Protein AF-A0A4Z0J4B9-F1 (afdb_monomer)

Organism: NCBI:txid2487722

Sequence (71 aa):
MRTNDLVSLYVSFVETNGGKSRPVLIRRVSEQKVEAFKITSQYEKKSAYIKQQYYPIQDWQSAGLKKPSWV

Secondary structure (DSSP, 8-state):
--TT-EEEEEEE-SSSS-EEEEEEEEEEE-SS-EEEEEPBS-GGGS-HHHHTT--B-TTTTTTT-SS--B-

Radius of gyration: 13.24 Å; Cα contacts (8 Å, |Δi|>4): 111; chains: 1; bounding box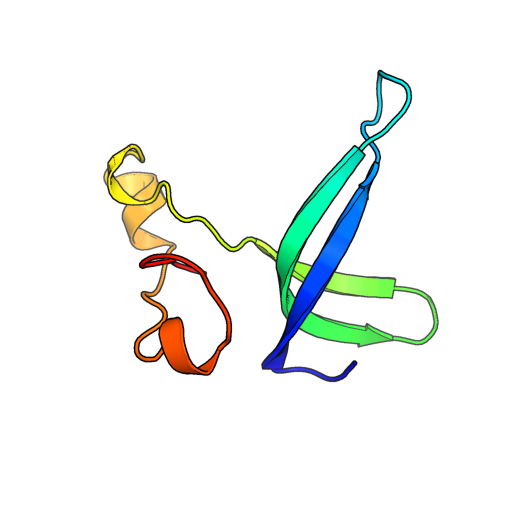: 29×31×31 Å

Foldseek 3Di:
DAAQQWDWDWDADPPDPGTDTFTWGFHDDDPPDTDTHGKDPCLVVDDPVVNVVWDWDPPCVVSVHPHTIID

Mean predicted aligned error: 3.19 Å

Structure (mmCIF, N/CA/C/O backbone):
data_AF-A0A4Z0J4B9-F1
#
_entry.id   AF-A0A4Z0J4B9-F1
#
loop_
_atom_site.group_PDB
_atom_site.id
_atom_site.type_symbol
_atom_site.label_atom_id
_atom_site.label_alt_id
_atom_site.label_comp_id
_atom_site.label_asym_id
_atom_site.label_entity_id
_atom_site.label_seq_id
_atom_site.pdbx_PDB_ins_code
_atom_site.Cartn_x
_atom_site.Cartn_y
_atom_site.Cartn_z
_atom_site.o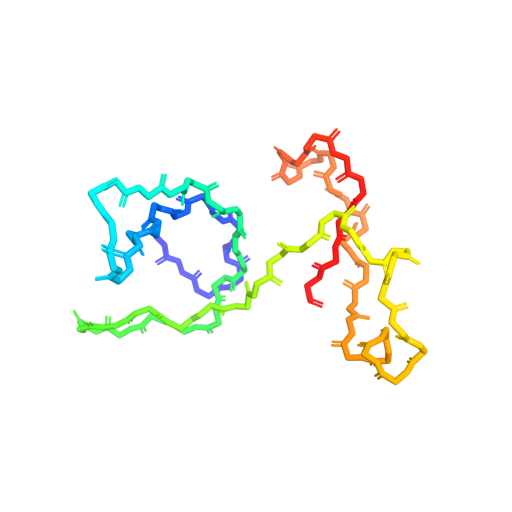ccupancy
_atom_site.B_iso_or_equiv
_atom_site.auth_seq_id
_atom_site.auth_comp_id
_atom_site.auth_asym_id
_atom_site.auth_atom_id
_atom_site.pdbx_PDB_model_num
ATOM 1 N N . MET A 1 1 ? -14.489 0.607 6.230 1.00 85.31 1 MET A N 1
ATOM 2 C CA . MET A 1 1 ? -13.175 -0.043 6.096 1.00 85.31 1 MET A CA 1
ATOM 3 C C . MET A 1 1 ? -13.259 -1.430 6.699 1.00 85.31 1 MET A C 1
ATOM 5 O O . MET A 1 1 ? -13.695 -1.556 7.836 1.00 85.31 1 MET A O 1
ATOM 9 N N . ARG A 1 2 ? -12.838 -2.445 5.955 1.00 94.12 2 ARG A N 1
ATOM 10 C CA . ARG A 1 2 ? -12.743 -3.845 6.368 1.00 94.12 2 ARG A CA 1
ATOM 11 C C . ARG A 1 2 ? -11.455 -4.445 5.808 1.00 94.12 2 ARG A C 1
ATOM 13 O O . ARG A 1 2 ? -10.817 -3.850 4.943 1.00 94.12 2 ARG A O 1
ATOM 20 N N . THR A 1 3 ? -11.072 -5.617 6.304 1.00 95.44 3 THR A N 1
ATOM 21 C CA . THR A 1 3 ? -9.972 -6.397 5.722 1.00 95.44 3 THR A CA 1
ATOM 22 C C . THR A 1 3 ? -10.189 -6.597 4.219 1.00 95.44 3 THR A C 1
ATOM 24 O O . THR A 1 3 ? -11.311 -6.848 3.788 1.00 95.44 3 THR A O 1
ATOM 27 N N . ASN A 1 4 ? -9.107 -6.484 3.451 1.00 93.75 4 ASN A N 1
ATOM 28 C CA . ASN A 1 4 ? -9.031 -6.525 1.988 1.00 93.75 4 ASN A CA 1
ATOM 29 C C . ASN A 1 4 ? -9.629 -5.326 1.238 1.00 93.75 4 ASN A C 1
ATOM 31 O O . ASN A 1 4 ? -9.567 -5.305 0.010 1.00 93.75 4 ASN A O 1
ATOM 35 N N . ASP A 1 5 ? -10.125 -4.295 1.928 1.00 94.69 5 ASP A N 1
ATOM 36 C CA . ASP A 1 5 ? -10.428 -3.033 1.253 1.00 94.69 5 ASP A CA 1
ATOM 37 C C . ASP A 1 5 ? -9.117 -2.381 0.771 1.00 94.69 5 ASP A C 1
ATOM 39 O O . ASP A 1 5 ? -8.138 -2.284 1.521 1.00 94.69 5 ASP A O 1
ATOM 43 N N . LEU A 1 6 ? -9.107 -1.881 -0.467 1.00 94.62 6 LEU A N 1
ATOM 44 C CA . LEU A 1 6 ? -8.095 -0.941 -0.944 1.00 94.62 6 LEU A CA 1
ATOM 45 C C . LEU A 1 6 ? -8.628 0.476 -0.740 1.00 94.62 6 LEU A C 1
ATOM 47 O O . LEU A 1 6 ? -9.657 0.846 -1.300 1.00 94.62 6 LEU A O 1
ATOM 51 N N . VAL A 1 7 ? -7.937 1.277 0.068 1.00 94.56 7 VAL A N 1
ATOM 52 C CA . VAL A 1 7 ? -8.384 2.636 0.417 1.00 94.56 7 VAL A CA 1
ATOM 53 C C . VAL A 1 7 ? -7.246 3.642 0.333 1.00 94.56 7 VAL A C 1
ATOM 55 O O . VAL A 1 7 ? -6.075 3.270 0.380 1.00 94.56 7 VAL A O 1
ATOM 58 N N . SER A 1 8 ? -7.584 4.931 0.274 1.00 93.81 8 SER A N 1
ATOM 59 C CA . SER A 1 8 ? -6.611 6.012 0.433 1.00 93.81 8 SER A CA 1
ATOM 60 C C . SER A 1 8 ? -6.588 6.496 1.882 1.00 93.81 8 SER A C 1
ATOM 62 O O . SER A 1 8 ? -7.608 6.953 2.393 1.00 93.81 8 SER A O 1
ATOM 64 N N . LEU A 1 9 ? -5.428 6.424 2.536 1.00 93.06 9 LEU A N 1
ATOM 65 C CA . LEU A 1 9 ? -5.206 6.962 3.880 1.00 93.06 9 LEU A CA 1
ATOM 66 C C . LEU A 1 9 ? -4.313 8.197 3.830 1.00 93.06 9 LEU A C 1
ATOM 68 O O . LEU A 1 9 ? -3.306 8.209 3.123 1.00 93.06 9 LEU A O 1
ATOM 72 N N . TYR A 1 10 ? -4.643 9.216 4.620 1.00 93.88 10 TYR A N 1
ATOM 73 C CA . TYR A 1 10 ? -3.736 10.330 4.870 1.00 93.88 10 TYR A CA 1
ATOM 74 C C . TYR A 1 10 ? -2.711 9.928 5.933 1.00 93.88 10 TYR A C 1
ATOM 76 O O . TYR A 1 10 ? -3.079 9.563 7.045 1.00 93.88 10 TYR A O 1
ATOM 84 N N . VAL A 1 11 ? -1.427 9.989 5.586 1.00 90.94 11 VAL A N 1
ATOM 85 C CA . VAL A 1 11 ? -0.320 9.690 6.500 1.00 90.94 11 VAL A CA 1
ATOM 86 C C . VAL A 1 11 ? 0.438 10.983 6.766 1.00 90.94 11 VAL A C 1
ATOM 88 O O . VAL A 1 11 ? 1.016 11.547 5.832 1.00 90.94 11 VAL A O 1
ATOM 91 N N . SER A 1 12 ? 0.418 11.450 8.014 1.00 93.75 12 SER A N 1
ATOM 92 C CA . SER A 1 12 ? 1.195 12.608 8.454 1.00 93.75 12 SER A CA 1
ATOM 93 C C . SER A 1 12 ? 2.693 12.302 8.454 1.00 93.75 12 SER A C 1
ATOM 95 O O . SER A 1 12 ? 3.117 11.157 8.635 1.00 93.75 12 SER A O 1
ATOM 97 N N . PHE A 1 13 ? 3.506 13.328 8.218 1.00 92.25 13 PHE A N 1
ATOM 98 C CA . PHE A 1 13 ? 4.950 13.222 8.403 1.00 92.25 13 PHE A CA 1
ATOM 99 C C . PHE A 1 13 ? 5.304 13.445 9.875 1.00 92.25 13 PHE A C 1
ATOM 101 O O . PHE A 1 13 ? 4.641 14.209 10.566 1.00 92.25 13 PHE A O 1
ATOM 108 N N . VAL A 1 14 ? 6.336 12.751 10.362 1.00 90.50 14 VAL A N 1
ATOM 109 C CA . VAL A 1 14 ? 6.749 12.827 11.777 1.00 90.50 14 VAL A CA 1
ATOM 110 C C . VAL A 1 14 ? 7.467 14.146 12.077 1.00 90.50 14 VAL A C 1
ATOM 112 O O . VAL A 1 14 ? 7.265 14.731 13.131 1.00 90.50 14 VAL A O 1
ATOM 115 N N . GLU A 1 15 ? 8.288 14.623 11.143 1.00 92.12 15 GLU A N 1
ATOM 116 C CA . GLU A 1 15 ? 9.211 15.746 11.370 1.00 92.12 15 GLU A CA 1
ATOM 117 C C . GLU A 1 15 ? 8.741 17.067 10.750 1.00 92.12 15 GLU A C 1
ATOM 119 O O . GLU A 1 15 ? 9.320 18.11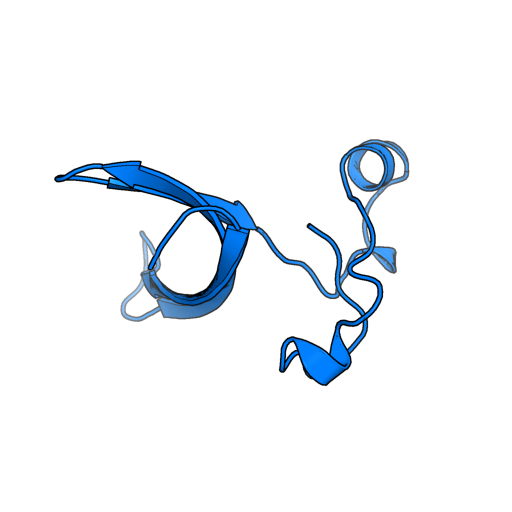8 11.009 1.00 92.12 15 GLU A O 1
ATOM 124 N N . THR A 1 16 ? 7.720 17.033 9.891 1.00 91.50 16 THR A N 1
ATOM 125 C CA . THR A 1 16 ? 7.264 18.212 9.145 1.00 91.50 16 THR A CA 1
ATOM 126 C C . THR A 1 16 ? 5.751 18.318 9.151 1.00 91.50 16 THR A C 1
ATOM 128 O O . THR A 1 16 ? 5.038 17.315 9.190 1.00 91.50 16 THR A O 1
ATOM 131 N N . ASN A 1 17 ? 5.256 19.553 9.075 1.00 91.25 17 ASN A N 1
ATOM 132 C CA . ASN A 1 17 ? 3.829 19.797 8.934 1.00 91.25 17 ASN A CA 1
ATOM 133 C C . ASN A 1 17 ? 3.320 19.245 7.600 1.00 91.25 17 ASN A C 1
ATOM 135 O O . ASN A 1 17 ? 3.902 19.473 6.538 1.00 91.25 17 ASN A O 1
ATOM 139 N N . GLY A 1 18 ? 2.186 18.552 7.672 1.00 93.44 18 GLY A N 1
ATOM 140 C CA . GLY A 1 18 ? 1.510 17.972 6.523 1.00 93.44 18 GLY A CA 1
ATOM 141 C C . GLY A 1 18 ? 1.649 16.457 6.454 1.00 93.44 18 GLY A C 1
ATOM 142 O O . GLY A 1 18 ? 1.825 15.756 7.451 1.00 93.44 18 GLY A O 1
ATOM 143 N N . GLY A 1 19 ? 1.492 15.936 5.244 1.00 93.94 19 GLY A N 1
ATOM 144 C CA . GLY A 1 19 ? 1.342 14.512 5.026 1.00 93.94 19 GLY A CA 1
ATOM 145 C C . GLY A 1 19 ? 0.977 14.199 3.591 1.00 93.94 19 GLY A C 1
ATOM 146 O O . GLY A 1 19 ? 0.940 15.068 2.715 1.00 93.94 19 GLY A O 1
ATOM 147 N N . LYS A 1 20 ? 0.715 12.922 3.333 1.00 93.56 20 LYS A N 1
ATOM 148 C CA . LYS A 1 20 ? 0.403 12.444 1.991 1.00 93.56 20 LYS A CA 1
ATOM 149 C C . LYS A 1 20 ? -0.682 11.389 2.013 1.00 93.56 20 LYS A C 1
ATOM 151 O O . LYS A 1 20 ? -0.627 10.449 2.799 1.00 93.56 20 LYS A O 1
ATOM 156 N N . SER A 1 21 ? -1.615 11.515 1.073 1.00 93.62 21 SER A N 1
ATOM 157 C CA . SER A 1 21 ? -2.594 10.469 0.794 1.00 93.62 21 SER A CA 1
ATOM 158 C C . SER A 1 21 ? -1.912 9.298 0.080 1.00 93.62 21 SER A C 1
ATOM 160 O O . SER A 1 21 ? -1.187 9.491 -0.906 1.00 93.62 21 SER A O 1
ATOM 162 N N . ARG A 1 22 ? -2.074 8.088 0.615 1.00 93.12 22 ARG A N 1
ATOM 163 C CA . ARG A 1 22 ? -1.439 6.857 0.139 1.00 93.12 22 ARG A CA 1
ATOM 164 C C . ARG A 1 22 ? -2.492 5.763 -0.032 1.00 93.12 22 ARG A C 1
ATOM 166 O O . ARG A 1 22 ? -3.229 5.517 0.922 1.00 93.12 22 ARG A O 1
ATOM 173 N N . PRO A 1 23 ? -2.533 5.073 -1.186 1.00 95.56 23 PRO A N 1
ATOM 174 C CA . PRO A 1 23 ? -3.292 3.838 -1.284 1.00 95.56 23 PRO A CA 1
ATOM 175 C C . PRO A 1 23 ? -2.657 2.773 -0.382 1.00 95.56 23 PRO A C 1
ATOM 177 O O . PRO A 1 23 ? -1.427 2.658 -0.314 1.00 95.56 23 PRO A O 1
ATOM 180 N N . VAL A 1 24 ? -3.493 2.006 0.306 1.00 96.50 24 VAL A N 1
ATOM 181 C CA . VAL A 1 24 ? -3.092 0.891 1.168 1.00 96.50 24 VAL A CA 1
ATOM 182 C C . VAL A 1 24 ? -4.080 -0.264 1.034 1.00 96.50 24 VAL A C 1
ATOM 184 O O . VAL A 1 24 ? -5.249 -0.040 0.715 1.00 96.50 24 VAL A O 1
ATOM 187 N N . LEU A 1 25 ? -3.619 -1.484 1.316 1.00 96.75 25 LEU A N 1
ATOM 188 C CA . LEU A 1 25 ? -4.485 -2.656 1.457 1.00 96.75 25 LEU A CA 1
ATOM 189 C C . LEU A 1 25 ? -4.711 -2.941 2.940 1.00 96.75 25 LEU A C 1
ATOM 191 O O . LEU A 1 25 ? -3.752 -3.140 3.689 1.00 96.75 25 LEU A O 1
ATOM 195 N N . ILE A 1 26 ? -5.966 -2.977 3.372 1.00 97.19 26 ILE A N 1
ATOM 196 C CA . ILE A 1 26 ? -6.303 -3.179 4.780 1.00 97.19 26 ILE A CA 1
ATOM 197 C C . ILE A 1 26 ? -6.102 -4.636 5.172 1.00 97.19 26 ILE A C 1
ATOM 199 O O . ILE A 1 26 ? -6.756 -5.535 4.653 1.00 97.19 26 ILE A O 1
ATOM 203 N N . ARG A 1 27 ? -5.209 -4.866 6.134 1.00 96.69 27 ARG A N 1
ATOM 204 C CA . ARG A 1 27 ? -4.918 -6.194 6.679 1.00 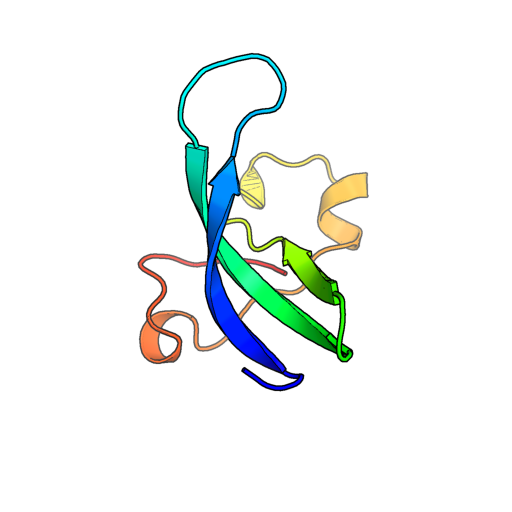96.69 27 ARG A CA 1
ATOM 205 C C . ARG A 1 27 ? -5.829 -6.503 7.860 1.00 96.69 27 ARG A C 1
ATOM 207 O O . ARG A 1 27 ? -6.400 -7.587 7.948 1.00 96.69 27 ARG A O 1
ATOM 214 N N . ARG A 1 28 ? -5.953 -5.552 8.787 1.00 96.88 28 ARG A N 1
ATOM 215 C CA . ARG A 1 28 ? -6.736 -5.715 10.013 1.00 96.88 28 ARG A CA 1
ATOM 216 C C . ARG A 1 28 ? -7.256 -4.372 10.495 1.00 96.88 28 ARG A C 1
ATOM 218 O O . ARG A 1 28 ? -6.534 -3.379 10.477 1.00 96.88 28 ARG A O 1
ATOM 225 N N . VAL A 1 29 ? -8.487 -4.382 10.986 1.00 95.38 29 VAL A N 1
ATOM 226 C CA . VAL A 1 29 ? -9.106 -3.261 11.693 1.00 95.38 29 VAL A CA 1
ATOM 227 C C . VAL A 1 29 ? -9.406 -3.728 13.112 1.00 95.38 29 VAL A C 1
ATOM 229 O O . VAL A 1 29 ? -9.924 -4.829 13.301 1.00 95.38 29 VAL A O 1
ATOM 232 N N . SER A 1 30 ? -9.056 -2.923 14.105 1.00 94.56 30 SER A N 1
ATOM 233 C CA . SER A 1 30 ? -9.555 -3.049 15.474 1.00 94.56 30 SER A CA 1
ATOM 234 C C . SER A 1 30 ? -10.129 -1.710 15.926 1.00 94.56 30 SER A C 1
ATOM 236 O O . SER A 1 30 ? -10.036 -0.720 15.204 1.00 94.56 30 SER A O 1
ATOM 238 N N . GLU A 1 31 ? -10.698 -1.666 17.129 1.00 94.31 31 GLU A N 1
ATOM 239 C CA . GLU A 1 31 ? -11.312 -0.448 17.678 1.00 94.31 31 GLU A CA 1
ATOM 240 C C . GLU A 1 31 ? -10.358 0.757 17.708 1.00 94.31 31 GLU A C 1
ATOM 242 O O . GLU A 1 31 ? -10.789 1.890 17.528 1.00 94.31 31 GLU A O 1
ATOM 247 N N . GLN A 1 32 ? -9.057 0.517 17.898 1.00 95.06 32 GLN A N 1
ATOM 248 C CA . GLN A 1 32 ? -8.057 1.573 18.097 1.00 95.06 32 GLN A CA 1
ATOM 249 C C . GLN A 1 32 ? -7.051 1.717 16.952 1.00 95.06 32 GLN A C 1
ATOM 251 O O . GLN A 1 32 ? -6.333 2.714 16.895 1.00 95.06 32 GLN A O 1
ATOM 256 N N . LYS A 1 33 ? -6.928 0.722 16.063 1.00 94.38 33 LYS A N 1
ATOM 257 C CA . LYS A 1 33 ? -5.877 0.725 15.039 1.00 94.38 33 LYS A CA 1
ATOM 258 C C . LYS A 1 33 ? -6.302 0.088 13.728 1.00 94.38 33 LYS A C 1
ATOM 260 O O . LYS A 1 33 ? -7.115 -0.833 13.668 1.00 94.38 33 LYS A O 1
ATOM 265 N N . VAL A 1 34 ? -5.637 0.552 12.679 1.00 93.50 34 VAL A N 1
ATOM 266 C CA . VAL A 1 34 ? -5.688 -0.023 11.341 1.00 93.50 34 VAL A CA 1
ATOM 267 C C . VAL A 1 34 ? -4.289 -0.502 10.983 1.00 93.50 34 VAL A C 1
ATOM 269 O O . VAL A 1 34 ? -3.339 0.278 10.971 1.00 93.50 34 VAL A O 1
ATOM 272 N N . GLU A 1 35 ? -4.164 -1.788 10.676 1.00 95.75 35 GLU A N 1
ATOM 273 C CA . GLU A 1 35 ? -2.960 -2.361 10.084 1.00 95.75 35 GLU A CA 1
ATOM 274 C C . GLU A 1 35 ? -3.180 -2.503 8.580 1.00 95.75 35 GLU A C 1
ATOM 276 O O . GLU A 1 35 ? -4.181 -3.076 8.137 1.00 95.75 35 GLU A O 1
ATOM 281 N N . ALA A 1 36 ? -2.238 -2.001 7.787 1.00 96.50 36 ALA A N 1
ATOM 282 C CA . ALA A 1 36 ? -2.350 -2.004 6.339 1.00 96.50 36 ALA A CA 1
ATOM 283 C C . ALA A 1 36 ? -1.000 -2.269 5.669 1.00 96.50 36 ALA A C 1
ATOM 285 O O . ALA A 1 36 ? 0.051 -1.856 6.166 1.00 96.50 36 ALA A O 1
ATOM 286 N N . PHE A 1 37 ? -1.042 -2.929 4.516 1.00 96.62 37 PHE A N 1
ATOM 287 C CA . PHE A 1 37 ? 0.113 -3.073 3.643 1.00 96.62 37 PHE A CA 1
ATOM 288 C C . PHE A 1 37 ? 0.276 -1.827 2.774 1.00 96.62 37 PHE A C 1
ATOM 290 O O . PHE A 1 37 ? -0.697 -1.227 2.304 1.00 96.62 37 PHE A O 1
ATOM 297 N N . LYS A 1 38 ? 1.531 -1.425 2.562 1.00 95.19 38 LYS A N 1
ATOM 298 C CA . LYS A 1 38 ? 1.862 -0.283 1.708 1.00 95.19 38 LYS A CA 1
ATOM 299 C C . LYS A 1 38 ? 1.707 -0.684 0.249 1.00 95.19 38 LYS A C 1
ATOM 301 O O . LYS A 1 38 ? 2.310 -1.656 -0.175 1.00 95.19 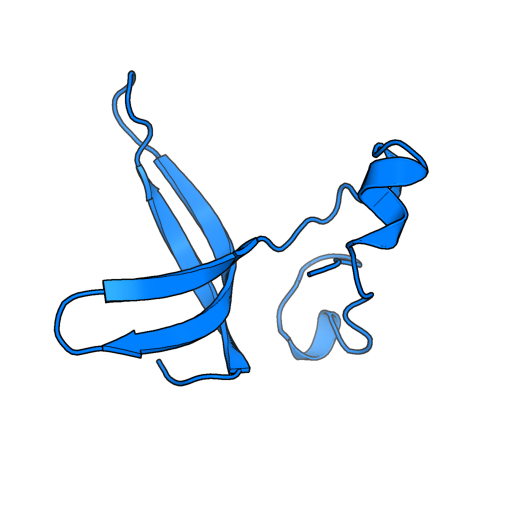38 LYS A O 1
ATOM 306 N N . ILE A 1 39 ? 1.020 0.141 -0.534 1.00 96.88 39 ILE A N 1
ATOM 307 C CA . ILE A 1 39 ? 0.974 -0.028 -1.986 1.00 96.88 39 ILE A CA 1
ATOM 308 C C . ILE A 1 39 ? 2.026 0.869 -2.637 1.00 96.88 39 ILE A C 1
ATOM 310 O O . ILE A 1 39 ? 2.194 2.044 -2.287 1.00 96.88 39 ILE A O 1
ATOM 314 N N . THR A 1 40 ? 2.757 0.325 -3.605 1.00 95.81 40 THR A N 1
ATOM 315 C CA . THR A 1 40 ? 3.787 1.049 -4.349 1.00 95.81 40 THR A CA 1
ATOM 316 C C . THR A 1 40 ? 3.573 0.935 -5.848 1.00 95.81 40 THR A C 1
ATOM 318 O O . THR A 1 40 ? 3.350 -0.144 -6.371 1.00 95.81 40 THR A O 1
ATOM 321 N N . SER A 1 41 ? 3.732 2.046 -6.566 1.00 96.00 41 SER A N 1
ATOM 322 C CA . SER A 1 41 ? 3.858 2.045 -8.029 1.00 96.00 41 SER A CA 1
ATOM 323 C C . SER A 1 41 ? 5.324 2.107 -8.481 1.00 96.00 41 SER A C 1
ATOM 325 O O . SER A 1 41 ? 5.607 2.471 -9.618 1.00 96.00 41 SER A O 1
ATOM 327 N N . GLN A 1 42 ? 6.272 1.951 -7.553 1.00 96.19 42 GLN A N 1
ATOM 328 C CA . GLN A 1 42 ? 7.712 2.081 -7.803 1.00 96.19 42 GLN A CA 1
ATOM 329 C C . GLN A 1 42 ? 8.421 0.735 -7.651 1.00 96.19 42 GLN A C 1
ATOM 331 O O . GLN A 1 42 ? 9.607 0.708 -7.330 1.00 96.19 42 GLN A O 1
ATOM 336 N N . TYR A 1 43 ? 7.692 -0.367 -7.852 1.00 97.06 43 TYR A N 1
ATOM 337 C CA . TYR A 1 43 ? 8.227 -1.722 -7.764 1.00 97.06 43 TYR A CA 1
ATOM 338 C C . TYR A 1 43 ? 9.501 -1.872 -8.594 1.00 97.06 43 TYR A C 1
ATOM 340 O O . TYR A 1 43 ? 10.510 -2.328 -8.067 1.00 97.06 43 TYR A O 1
ATOM 348 N N . GLU A 1 44 ? 9.512 -1.358 -9.827 1.00 96.50 44 GLU A N 1
ATOM 349 C CA . GLU A 1 44 ? 10.659 -1.523 -10.723 1.00 96.50 44 GLU A CA 1
ATOM 350 C C . GLU A 1 44 ? 11.974 -0.934 -10.218 1.00 96.50 44 GLU A C 1
ATOM 352 O O . GLU A 1 44 ? 13.035 -1.460 -10.539 1.00 96.50 44 GLU A O 1
ATOM 357 N N . LYS A 1 45 ? 11.909 0.097 -9.370 1.00 97.25 45 LYS A N 1
ATOM 358 C CA . LYS A 1 45 ? 13.087 0.763 -8.798 1.00 97.25 45 LYS A CA 1
ATOM 359 C C . LYS A 1 45 ? 13.634 0.064 -7.548 1.00 97.25 45 LYS A C 1
ATOM 361 O O . LYS A 1 45 ? 14.613 0.529 -6.973 1.00 97.25 45 LYS A O 1
ATOM 366 N N . LYS A 1 46 ? 12.973 -0.990 -7.066 1.00 96.12 46 LYS A N 1
ATOM 367 C CA . LYS A 1 46 ? 13.372 -1.723 -5.857 1.00 96.12 46 LYS A CA 1
ATOM 368 C C . LYS A 1 46 ? 14.427 -2.779 -6.184 1.00 96.12 46 LYS A C 1
ATOM 370 O O . LYS A 1 46 ? 14.456 -3.311 -7.291 1.00 96.12 46 LYS A O 1
ATOM 375 N N . SER A 1 47 ? 15.267 -3.109 -5.202 1.00 97.81 47 SER A N 1
ATOM 376 C CA . SER A 1 47 ? 16.234 -4.205 -5.324 1.00 97.81 47 SER A CA 1
ATOM 377 C C . SER A 1 47 ? 15.530 -5.554 -5.484 1.00 97.81 47 SER A C 1
ATOM 379 O O . SER A 1 47 ? 14.386 -5.713 -5.056 1.00 97.81 47 SER A O 1
ATOM 381 N N . ALA A 1 48 ? 16.225 -6.545 -6.051 1.00 97.69 48 ALA A N 1
ATOM 382 C CA . ALA A 1 48 ? 15.689 -7.898 -6.210 1.00 97.69 48 ALA A CA 1
ATOM 383 C C . ALA A 1 48 ? 15.211 -8.497 -4.874 1.00 97.69 48 ALA A C 1
ATOM 385 O O . ALA A 1 48 ? 14.117 -9.045 -4.812 1.00 97.69 48 ALA A O 1
ATOM 386 N N . TYR A 1 49 ? 15.982 -8.300 -3.797 1.00 97.81 49 TYR A N 1
ATOM 387 C CA . TYR A 1 49 ? 15.611 -8.723 -2.442 1.00 97.81 49 TYR A CA 1
ATOM 388 C C . TYR A 1 49 ? 14.271 -8.126 -1.990 1.00 97.81 49 TYR A C 1
ATOM 390 O O . TYR A 1 49 ? 13.400 -8.840 -1.510 1.00 97.81 49 TYR A O 1
ATOM 398 N N . ILE A 1 50 ? 14.065 -6.820 -2.196 1.00 96.44 50 ILE A N 1
ATOM 399 C CA . ILE A 1 50 ? 12.808 -6.169 -1.810 1.00 96.44 50 ILE A CA 1
ATOM 400 C C . ILE A 1 50 ? 11.666 -6.612 -2.737 1.00 96.44 50 ILE A C 1
ATOM 402 O O . ILE A 1 50 ? 10.554 -6.818 -2.262 1.00 96.44 50 ILE A O 1
ATOM 406 N N . LYS A 1 51 ? 11.910 -6.766 -4.047 1.00 97.44 51 LYS A N 1
ATOM 407 C CA . LYS A 1 51 ? 10.891 -7.183 -5.028 1.00 97.44 51 LYS A CA 1
ATOM 408 C C . LYS A 1 51 ? 10.236 -8.525 -4.663 1.00 97.44 51 LYS A C 1
ATOM 410 O O . LYS A 1 51 ? 9.037 -8.664 -4.861 1.00 97.44 51 LYS A O 1
ATOM 415 N N . GLN A 1 52 ? 10.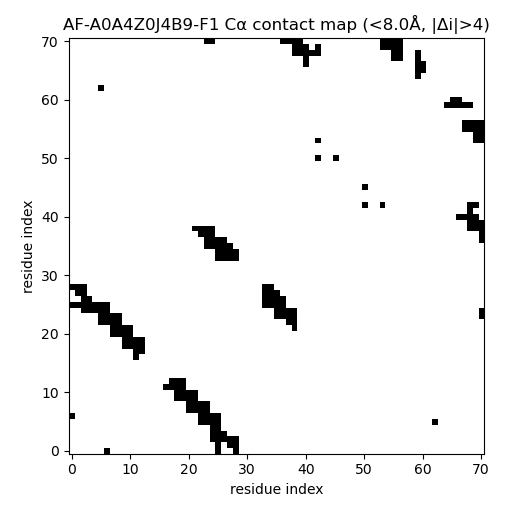974 -9.457 -4.054 1.00 97.12 52 GLN A N 1
ATOM 416 C CA . GLN A 1 52 ? 10.452 -10.761 -3.605 1.00 97.12 52 GLN A CA 1
ATOM 417 C C . GLN A 1 52 ? 9.320 -10.665 -2.568 1.00 97.12 52 GLN A C 1
ATOM 419 O O . GLN A 1 52 ? 8.580 -11.624 -2.379 1.00 97.12 52 GLN A O 1
ATOM 424 N N . GLN A 1 53 ? 9.183 -9.524 -1.889 1.00 96.19 53 GLN A N 1
ATOM 425 C CA . GLN A 1 53 ? 8.177 -9.310 -0.848 1.00 96.19 53 GLN A CA 1
ATOM 426 C C . GLN A 1 53 ? 6.859 -8.742 -1.389 1.00 96.19 53 GLN A C 1
ATOM 428 O O . GLN A 1 53 ? 5.920 -8.580 -0.616 1.00 96.19 53 GLN A O 1
ATOM 433 N N . TYR A 1 54 ? 6.809 -8.389 -2.677 1.00 97.50 54 TYR A N 1
ATOM 434 C CA . TYR A 1 54 ? 5.689 -7.676 -3.281 1.00 97.50 54 TYR A CA 1
ATOM 435 C C . TYR A 1 54 ? 4.876 -8.577 -4.205 1.00 97.50 54 TYR A C 1
ATOM 437 O O . TYR A 1 54 ? 5.431 -9.321 -5.014 1.00 97.50 54 TYR A O 1
ATOM 445 N N . TYR A 1 55 ? 3.556 -8.422 -4.156 1.00 96.94 55 TYR A N 1
ATOM 446 C CA . TYR A 1 55 ? 2.627 -9.084 -5.064 1.00 96.94 55 TYR A CA 1
ATOM 447 C C . TYR A 1 55 ? 1.953 -8.063 -6.000 1.00 96.94 55 TYR A C 1
ATOM 449 O O . TYR A 1 55 ? 1.532 -6.995 -5.539 1.00 96.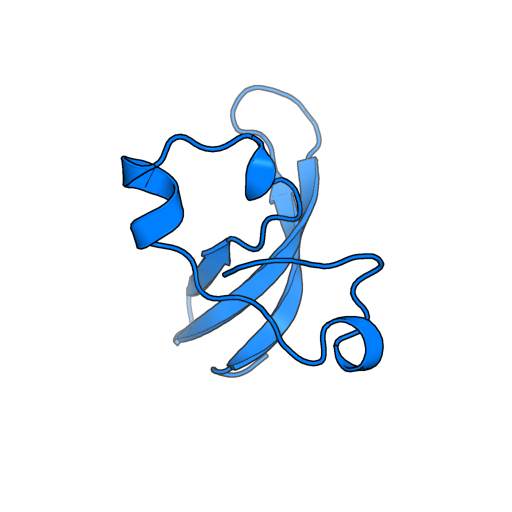94 55 TYR A O 1
ATOM 457 N N . PRO A 1 56 ? 1.849 -8.335 -7.317 1.00 97.31 56 PRO A N 1
ATOM 458 C CA . PRO A 1 56 ? 1.199 -7.422 -8.255 1.00 97.31 56 PRO A CA 1
ATOM 459 C C . PRO A 1 56 ? -0.313 -7.335 -8.015 1.00 97.31 56 PRO A C 1
ATOM 461 O O . PRO A 1 56 ? -0.998 -8.346 -7.880 1.00 97.31 56 PRO A O 1
ATOM 464 N N . ILE A 1 57 ? -0.859 -6.119 -8.038 1.00 96.81 57 ILE A N 1
ATOM 465 C CA . ILE A 1 57 ? -2.310 -5.904 -8.055 1.00 96.81 57 ILE A CA 1
ATOM 466 C C . ILE A 1 57 ? -2.784 -6.076 -9.502 1.00 96.81 57 ILE A C 1
ATOM 468 O O . ILE A 1 57 ? -2.516 -5.212 -10.335 1.00 96.81 57 ILE A O 1
ATOM 472 N N . GLN A 1 58 ? -3.467 -7.189 -9.790 1.00 95.44 58 GLN A N 1
ATOM 473 C CA . GLN A 1 58 ? -3.894 -7.569 -11.145 1.00 95.44 58 GLN A CA 1
ATOM 474 C C . GLN A 1 58 ? -4.835 -6.515 -11.755 1.00 95.44 58 GLN A C 1
ATOM 476 O O . GLN A 1 58 ? -4.476 -5.835 -12.715 1.00 95.44 58 GLN A O 1
ATOM 481 N N . ASP A 1 59 ? -5.984 -6.279 -11.118 1.00 94.44 59 ASP A N 1
ATOM 482 C CA . ASP A 1 59 ? -7.029 -5.371 -11.612 1.00 94.44 59 ASP A CA 1
ATOM 483 C C . ASP A 1 59 ? -6.897 -3.955 -11.032 1.00 94.44 59 ASP A C 1
ATOM 485 O O . ASP A 1 59 ? -7.848 -3.363 -10.513 1.00 94.44 59 ASP A O 1
ATOM 489 N N . TRP A 1 60 ? -5.689 -3.389 -11.082 1.00 95.19 60 TRP A N 1
ATOM 490 C CA . TRP A 1 60 ? -5.384 -2.096 -10.457 1.00 95.19 60 TRP A CA 1
ATOM 491 C C . TRP A 1 60 ? -6.270 -0.946 -10.973 1.00 95.19 60 TRP A C 1
ATOM 493 O O . TRP A 1 60 ? -6.580 -0.034 -10.206 1.00 95.19 60 TRP A O 1
ATOM 503 N N . GLN A 1 61 ? -6.716 -0.996 -12.234 1.00 95.62 61 GLN A N 1
ATOM 504 C CA . GLN A 1 61 ? -7.641 -0.015 -12.824 1.00 95.62 61 GLN A CA 1
ATOM 505 C C . GLN A 1 61 ? -9.011 -0.062 -12.144 1.00 95.62 61 GLN A C 1
ATOM 507 O O . GLN A 1 61 ? -9.511 0.968 -11.694 1.00 95.62 61 GLN A O 1
ATOM 512 N N . SER A 1 62 ? -9.581 -1.262 -12.009 1.00 93.81 62 SER A N 1
ATOM 513 C CA . SER A 1 62 ? -10.857 -1.497 -11.323 1.00 93.81 62 SER A CA 1
ATOM 514 C C . SER A 1 62 ? -10.780 -1.142 -9.838 1.00 93.81 62 SER A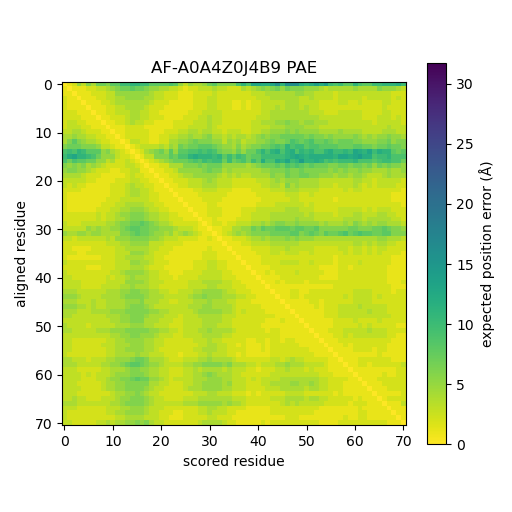 C 1
ATOM 516 O O . SER A 1 62 ? -11.761 -0.696 -9.253 1.00 93.81 62 SER A O 1
ATOM 518 N N . ALA A 1 63 ? -9.592 -1.265 -9.239 1.00 90.44 63 ALA A N 1
ATOM 519 C CA . ALA A 1 63 ? -9.320 -0.831 -7.872 1.00 90.44 63 ALA A CA 1
ATOM 520 C C . ALA A 1 63 ? -9.108 0.694 -7.722 1.00 90.44 63 ALA A C 1
ATOM 522 O O . ALA A 1 63 ? -8.788 1.169 -6.632 1.00 90.44 63 ALA A O 1
ATOM 523 N N . GLY A 1 64 ? -9.248 1.476 -8.799 1.00 92.00 64 GLY A N 1
ATOM 524 C CA . GLY A 1 64 ? -9.124 2.937 -8.779 1.00 92.00 64 GLY A CA 1
ATOM 525 C C . GLY A 1 64 ? -7.684 3.457 -8.705 1.00 92.00 64 GLY A C 1
ATOM 526 O O . GLY A 1 64 ? -7.458 4.639 -8.427 1.00 92.00 64 GLY A O 1
ATOM 527 N N . LEU A 1 65 ? -6.686 2.605 -8.952 1.00 94.75 65 LEU A N 1
ATOM 528 C CA . LEU A 1 65 ? -5.291 3.025 -9.037 1.00 94.75 65 LEU A CA 1
ATOM 529 C C . LEU A 1 65 ? -4.997 3.609 -10.422 1.00 94.75 65 LEU A C 1
ATOM 531 O O . LEU A 1 65 ? -5.501 3.159 -11.444 1.00 94.75 65 LEU A O 1
ATOM 535 N N . LYS A 1 66 ? -4.119 4.614 -10.471 1.00 94.25 66 LYS A N 1
ATOM 536 C CA . LYS A 1 66 ? -3.782 5.317 -11.723 1.00 94.25 66 LYS A CA 1
ATOM 537 C C . LYS A 1 66 ? -2.756 4.587 -12.598 1.00 94.25 66 LYS A C 1
ATOM 539 O O . LYS A 1 66 ? -2.494 5.029 -13.710 1.00 94.25 66 LYS A O 1
ATOM 544 N N . LYS A 1 67 ? -2.096 3.556 -12.067 1.00 95.50 67 LYS A N 1
ATOM 545 C CA . LYS A 1 67 ? -1.019 2.806 -12.731 1.00 95.50 67 LYS A CA 1
ATOM 546 C C . LYS A 1 67 ? -0.761 1.471 -12.023 1.00 95.50 67 LYS A C 1
ATOM 548 O O . LYS A 1 67 ? -1.131 1.358 -10.844 1.00 95.50 67 LYS A O 1
ATOM 553 N N . PRO A 1 68 ? -0.063 0.521 -12.680 1.00 97.38 68 PRO A N 1
ATOM 554 C CA . PRO A 1 68 ? 0.340 -0.737 -12.065 1.00 97.38 68 PRO A CA 1
ATOM 555 C C . PRO A 1 68 ? 0.997 -0.511 -10.706 1.00 97.38 68 PRO A C 1
ATOM 557 O O . PRO A 1 68 ? 1.813 0.405 -10.530 1.00 97.38 68 PRO A O 1
ATOM 560 N N . SER A 1 69 ? 0.576 -1.305 -9.730 1.00 97.75 69 SER A N 1
ATOM 561 C CA . SER A 1 69 ? 0.999 -1.175 -8.343 1.00 97.75 69 SER A CA 1
ATOM 562 C C . SER A 1 69 ? 1.113 -2.546 -7.681 1.00 97.75 69 SER A C 1
ATOM 564 O O . SER A 1 69 ? 0.504 -3.515 -8.126 1.00 97.75 69 SER A O 1
ATOM 566 N N . TRP A 1 70 ? 1.895 -2.603 -6.610 1.00 98.06 70 TRP A N 1
ATOM 567 C CA . TRP A 1 70 ? 2.202 -3.816 -5.863 1.00 98.06 70 TRP A CA 1
ATOM 568 C C . TRP A 1 70 ? 1.948 -3.586 -4.381 1.00 98.06 70 TRP A C 1
ATOM 570 O O . TRP A 1 70 ? 2.175 -2.472 -3.891 1.00 98.06 70 TRP A O 1
ATOM 580 N N . VAL A 1 71 ? 1.500 -4.635 -3.699 1.00 96.69 71 VAL A N 1
ATOM 581 C CA . VAL A 1 71 ? 1.296 -4.686 -2.247 1.00 96.69 71 VAL A CA 1
ATOM 582 C C . VAL A 1 71 ? 2.389 -5.500 -1.575 1.00 96.69 71 VAL A C 1
ATOM 584 O O . VAL A 1 71 ? 2.831 -6.484 -2.209 1.00 96.69 71 VAL A O 1
#

Solvent-accessible surface area (backbone atoms only — not comparable to full-atom values): 4392 Å² total; per-residue (Å²): 142,52,62,74,40,74,45,75,43,79,43,70,48,92,90,49,95,58,62,46,77,40,56,28,38,28,65,41,72,56,102,86,50,77,44,62,44,66,52,38,73,57,61,86,80,48,53,73,79,61,46,75,72,49,45,78,46,83,63,26,64,84,69,70,41,96,56,70,34,28,65

Nearest PDB structures (foldseek):
  6zj3-assembly1_L4  TM=3.028E-01  e=8.690E+00  Euglena gracilis

pLDDT: mean 95.02, std 2.23, range [85.31, 98.06]

=== Feature glossary ===
The record interleaves many kinds of information about one protein. Here is each kind framed as the question it answers.

Q: What known structures does this most resemble?
A: Structural nearest neighbors (via Foldseek easy-search vs the PDB). Reported per hit: target PDB id, E-value, and alignment TM-score. A TM-score above ~0.5 is the conventional threshold for 'same fold'.

Q: Where is each backbone atom in 3D?
A: The mmCIF table is the protein's shape written out atom by atom. For each backbone N, Cα, C, and carbonyl O, it records an (x, y, z) coordinate triple in Å plus the residue type, chain letter, and residue number.

Q: What are the backbone torsion angles?
A: The φ/ψ torsion pair specifies the backbone conformation at each residue. φ rotates about the N–Cα bond, ψ about the Cα–C bond. Steric clashes forbid most of the (φ, ψ) plane — the allowed regions (α-helix basin, β-sheet basin, left-handed helix) are the Ramachandran-allowed regions.

Q: Which residues are buried vs exposed?
A: Solvent-accessible surface area (SASA) is the area in Å² traced out by the centre of a 1.4 Å probe sphere (a water molecule) rolled over the protein's van der Waals surface (Shrake–Rupley / Lee–Richards construction). Buried residues have near-zero SASA; fully exposed residues can exceed 200 Å². The total SASA scales roughly with the number of surface residues.

Q: How confident is the AlphaFold model at each residue?
A: pLDDT is the predicted lDDT-Cα score: AlphaFold's confidence that the local environment of each residue (all inter-atomic distances within 15 Å) is correctly placed. It is a per-residue number between 0 and 100, with higher meaning more reliable.

Q: What does the local fold look like, residue by residue?
A: 3Di is Foldseek's structural alphabet. Each residue is assigned one of twenty discrete states based on how its Cα sits relative to its spatial (not sequential) neighbors. Aligning 3Di strings finds structural homologs roughly as well as full 3D superposition, but orders of magnitude faster.

Q: How big and how compact is the whole molecule?
A: Radius of gyration (Rg) is the root-mean-square distance of Cα atoms from their centroid — a single number for overall size and compactness. A globular domain of N residues has Rg ≈ 2.2·N^0.38 Å; an extended or disordered chain has a much larger Rg. The Cα contact count is the number of residue pairs whose Cα atoms are within 8 Å and are more than four positions apart in sequence — a standard proxy for tertiary packing density. The bounding box is the smallest axis-aligned box enclosing all Cα atoms.

Q: Which residues are in helices, strands, or loops?
A: DSSP 8-state secondary structure assigns each residue one of H (α-helix), G (3₁₀-helix), I (π-helix), E (extended β-strand), B (isolated β-bridge), T (hydrogen-bonded turn), S (bend), or '-' (coil). The assignment is computed from backbone hydrogen-bond geometry via the Kabsch–Sander algorithm.

Q: How mobile is each atom in the crystal?
A: Crystallographic B-factors measure how much each atom's electron density is smeared out, in Å². They rise in mobile loops and surface residues and fall in the buried interior. In AlphaFold models this column is repurposed to hold pLDDT instead.

Q: What if only a Cα trace is a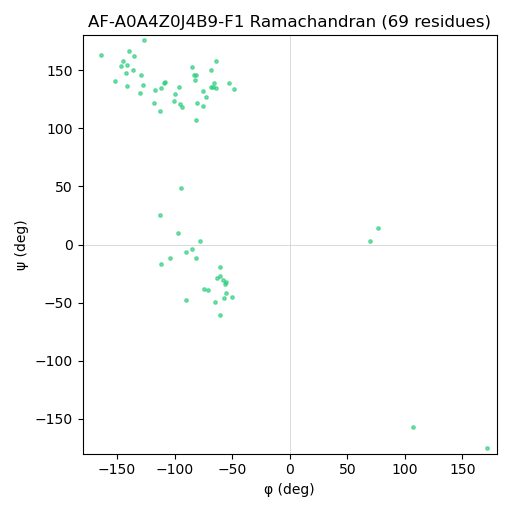vailable?
A: P-SEA three-state annotation labels each residue as helix, strand, or coil based purely on the geometry of the Cα trace. It serves as a fallback when the full backbone (and thus DSSP) is unavailable.

Q: What family and function is it annotated with?
A: Database cross-references. InterPro integrates a dozen domain/family signature databases into unified entries with residue-range hits. GO terms attach function/process/location labels with evidence codes. CATH codes position the fold in a four-level structural taxonomy. Organism is the NCBI-taxonomy species name.

Q: Are the domains correctly placed relative to each other?
A: Predicted Aligned Error (PAE) is an AlphaFold confidence matrix: entry (i, j) is the expected error in the position of residue j, in ångströms, when the prediction is superimposed on the true structure at residue i. Low PAE within a block of residues means that block is internally rigid and well-predicted; high PAE between two blocks means their relative placement is uncertain even if each block individually is confident.

Q: What do the diagnostic plots show?
A: Three diagnostic plots accompany the record. The Cα contact map visualizes the tertiary structure as a 2D adjacency matrix (8 Å cutoff, sequence-local contacts suppressed). The Ramachandran plot shows the distribution of backbone (φ, ψ) torsions, with points in the α and β basins reflecting secondary structure content. The PAE plot shows AlphaFold's inter-residue confidence as a color matrix.

Q: What is the amino-acid chain?
A: Primary structure: the covalent order of the twenty standard amino acids along the backbone. Two proteins with the same sequence will (almost always) fold to the same structure; two with 30% identity often share a fold but not the details.

Q: What do the rendered images show?
A: The six renders are orthographic views along the three Cartesian axes in both directions. Representation (cartoon, sticks, or surface) and color scheme (sequence-rainbow or by-chain) vary across proteins so the training set covers all the common visualization conventions.